Protein AF-A0A086JK14-F1 (afdb_monomer_lite)

Organism: NCBI:txid943119

Radius of gyration: 17.14 Å; chains: 1; bounding box: 28×34×57 Å

Sequence (78 aa):
MDLYRDCLIEVLKKQTQPQSKAAIVQEMSQALNRRIDLPDFTLRKLLRELAVNESGFWSFKGRVPESGDGDVPLPPVF

Secondary structure (DSSP, 8-state):
--HHHHHHHHHHHH-SS-EEHHHHHHHHHHHTTS-----HHHHHHHHHHHEEEETTEEEE-----S-------PPP--

pLDDT: mean 81.83, std 15.7, range [41.44, 93.62]

Structure (mmCIF, N/CA/C/O backbone):
data_AF-A0A086JK14-F1
#
_entry.id   AF-A0A086JK14-F1
#
loop_
_atom_site.group_PDB
_atom_site.id
_atom_site.type_symbol
_atom_site.label_atom_id
_atom_site.label_alt_id
_atom_site.label_comp_id
_atom_site.label_asym_id
_atom_site.label_entity_id
_atom_site.label_seq_id
_atom_site.pdbx_PDB_ins_code
_atom_site.Cartn_x
_atom_site.Cartn_y
_atom_site.Cartn_z
_atom_site.occupancy
_atom_site.B_iso_or_equiv
_atom_site.auth_seq_id
_atom_site.auth_comp_id
_atom_site.auth_asym_id
_atom_site.auth_atom_id
_atom_site.pdbx_PDB_model_num
ATOM 1 N N . MET A 1 1 ? -11.269 -10.388 3.872 1.00 51.00 1 MET A N 1
ATOM 2 C CA . MET A 1 1 ? -10.149 -9.746 4.606 1.00 51.00 1 MET A CA 1
ATOM 3 C C . MET A 1 1 ? -9.307 -8.890 3.650 1.00 51.00 1 MET A C 1
ATOM 5 O O . MET A 1 1 ? -8.157 -8.581 3.939 1.00 51.00 1 MET A O 1
ATOM 9 N N . ASP A 1 2 ? -9.899 -8.439 2.539 1.00 74.12 2 ASP A N 1
ATOM 10 C CA . ASP A 1 2 ? -9.142 -8.064 1.340 1.00 74.12 2 ASP A CA 1
ATOM 11 C C . ASP A 1 2 ? -9.233 -6.568 1.023 1.00 74.12 2 ASP A C 1
ATOM 13 O O . ASP A 1 2 ? -8.384 -6.049 0.320 1.00 74.12 2 ASP A O 1
ATOM 17 N N . LEU A 1 3 ? -10.135 -5.827 1.683 1.00 86.56 3 LEU A N 1
ATOM 18 C CA . LEU A 1 3 ? -10.340 -4.386 1.478 1.00 86.56 3 LEU A CA 1
ATOM 19 C C . LEU A 1 3 ? -9.037 -3.568 1.483 1.00 86.56 3 LEU A C 1
ATOM 21 O O . LEU A 1 3 ? -8.807 -2.747 0.602 1.00 86.56 3 LEU A O 1
ATOM 25 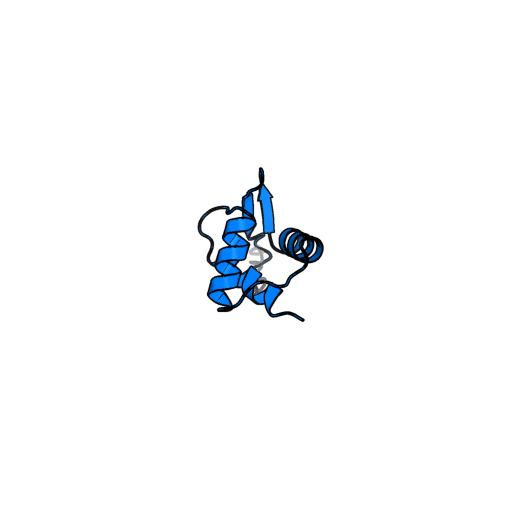N N . TYR A 1 4 ? -8.174 -3.778 2.481 1.00 88.62 4 TYR A N 1
ATOM 26 C CA . TYR A 1 4 ? -6.907 -3.048 2.576 1.00 88.62 4 TYR A CA 1
ATOM 27 C C . TYR A 1 4 ? -5.898 -3.485 1.517 1.00 88.62 4 TYR A C 1
ATOM 29 O O . TYR A 1 4 ? -5.063 -2.687 1.108 1.00 88.62 4 TYR A O 1
ATOM 37 N N . ARG A 1 5 ? -5.965 -4.745 1.087 1.00 89.31 5 ARG A N 1
ATOM 38 C CA . ARG A 1 5 ? -5.109 -5.294 0.042 1.00 89.31 5 ARG A CA 1
ATOM 39 C C . ARG A 1 5 ? -5.526 -4.746 -1.319 1.00 89.31 5 ARG A C 1
ATOM 41 O O . ARG A 1 5 ? -4.670 -4.215 -2.013 1.00 89.31 5 ARG A O 1
ATOM 48 N N . ASP A 1 6 ? -6.812 -4.810 -1.651 1.00 90.00 6 ASP A N 1
ATOM 49 C CA . ASP A 1 6 ? -7.380 -4.265 -2.887 1.00 90.00 6 ASP A CA 1
ATOM 50 C C . ASP A 1 6 ? -7.135 -2.758 -2.986 1.00 90.00 6 ASP A C 1
ATOM 52 O O . ASP A 1 6 ? -6.585 -2.282 -3.977 1.00 90.00 6 ASP A O 1
ATOM 56 N N . CYS A 1 7 ? -7.406 -2.017 -1.907 1.00 91.56 7 CYS A N 1
ATOM 57 C CA . CYS A 1 7 ? -7.113 -0.587 -1.849 1.00 91.56 7 CYS A CA 1
ATOM 58 C C . CYS A 1 7 ? -5.619 -0.293 -2.040 1.00 91.56 7 CYS A C 1
ATOM 60 O O . CYS A 1 7 ? -5.263 0.631 -2.771 1.00 91.56 7 CYS A O 1
ATOM 62 N N . LEU A 1 8 ? -4.732 -1.065 -1.402 1.00 91.25 8 LEU A N 1
ATOM 63 C CA . LEU A 1 8 ? -3.289 -0.889 -1.558 1.00 91.25 8 LEU A CA 1
ATOM 64 C C . LEU A 1 8 ? -2.848 -1.184 -2.998 1.00 91.25 8 LEU A C 1
ATOM 66 O O . LEU A 1 8 ? -2.024 -0.452 -3.533 1.00 91.25 8 LEU A O 1
ATOM 70 N N . ILE A 1 9 ? -3.414 -2.204 -3.648 1.00 91.19 9 ILE A N 1
ATOM 71 C CA . ILE A 1 9 ? -3.159 -2.498 -5.064 1.00 91.19 9 ILE A CA 1
ATOM 72 C C . ILE A 1 9 ? -3.597 -1.322 -5.939 1.00 91.19 9 ILE A C 1
ATOM 74 O O . ILE A 1 9 ? -2.824 -0.889 -6.787 1.00 91.19 9 ILE A O 1
ATOM 78 N N . GLU A 1 10 ? -4.797 -0.778 -5.737 1.00 90.88 10 GLU A N 1
ATOM 79 C CA . GLU A 1 10 ? -5.279 0.368 -6.515 1.00 90.88 10 GLU A CA 1
ATOM 80 C C . GLU A 1 10 ? -4.402 1.611 -6.344 1.00 90.88 10 GLU A C 1
ATOM 82 O O . GLU A 1 10 ? -4.061 2.255 -7.338 1.00 90.88 10 GLU A O 1
ATOM 87 N N . VAL A 1 11 ? -4.010 1.930 -5.106 1.00 91.88 11 VAL A N 1
ATOM 88 C CA . VAL A 1 11 ? -3.118 3.060 -4.800 1.00 91.88 11 VAL A CA 1
ATOM 89 C C . VAL A 1 11 ? -1.766 2.867 -5.482 1.00 91.88 11 VAL A C 1
ATOM 91 O O . VAL A 1 11 ? -1.309 3.751 -6.202 1.00 91.88 11 VAL A O 1
ATOM 94 N N . LEU A 1 12 ? -1.159 1.688 -5.330 1.00 90.56 12 LEU A N 1
ATOM 95 C CA . LEU A 1 12 ? 0.134 1.380 -5.937 1.00 90.56 12 LEU A CA 1
ATOM 96 C C . LEU A 1 12 ? 0.061 1.372 -7.478 1.00 90.56 12 LEU A C 1
ATOM 98 O O . LEU A 1 12 ? 0.991 1.830 -8.132 1.00 90.56 12 LEU A O 1
ATOM 102 N N . LYS A 1 13 ? -1.040 0.904 -8.084 1.00 89.25 13 LYS A N 1
ATOM 103 C CA . LYS A 1 13 ? -1.226 0.907 -9.551 1.00 89.25 13 LYS A CA 1
ATOM 104 C C . LYS A 1 13 ? -1.402 2.308 -10.136 1.00 89.25 13 LYS A C 1
ATOM 106 O O . LYS A 1 13 ? -0.997 2.534 -11.271 1.00 89.25 13 LYS A O 1
ATOM 111 N N . LYS A 1 14 ? -2.024 3.231 -9.397 1.00 88.56 14 LYS A N 1
ATOM 112 C CA . LYS A 1 14 ? -2.196 4.639 -9.809 1.00 88.56 14 LYS A CA 1
ATOM 113 C C . LYS A 1 14 ? -0.924 5.467 -9.626 1.00 88.56 14 LYS A C 1
ATOM 115 O O . LYS A 1 14 ? -0.840 6.598 -10.097 1.00 88.56 14 LYS A O 1
ATOM 120 N N . GLN A 1 15 ? 0.055 4.909 -8.930 1.00 86.38 15 GLN A N 1
ATOM 121 C CA . GLN A 1 15 ? 1.276 5.584 -8.557 1.00 86.38 15 GLN A CA 1
ATOM 122 C C . GLN A 1 15 ? 2.180 5.812 -9.779 1.00 86.38 15 GLN A C 1
ATOM 124 O O . GLN A 1 15 ? 2.627 4.869 -10.425 1.00 86.38 15 GLN A O 1
ATOM 129 N N . THR A 1 16 ? 2.497 7.070 -10.080 1.00 82.19 16 THR A N 1
ATOM 130 C CA . THR A 1 16 ? 3.419 7.454 -11.168 1.00 82.19 16 THR A CA 1
ATOM 131 C C . THR A 1 16 ? 4.886 7.505 -10.740 1.00 82.19 16 THR A C 1
ATOM 133 O O . THR A 1 16 ? 5.773 7.466 -11.587 1.00 82.19 16 THR A O 1
ATOM 136 N N . GLN A 1 17 ? 5.161 7.580 -9.435 1.00 87.25 17 GLN A N 1
ATOM 137 C CA . GLN A 1 17 ? 6.510 7.669 -8.867 1.00 87.25 17 GLN A CA 1
ATOM 138 C C . GLN A 1 17 ? 6.590 6.954 -7.514 1.00 87.25 17 GLN A C 1
ATOM 140 O O . GLN A 1 17 ? 5.599 6.981 -6.790 1.00 87.25 17 GLN A O 1
ATOM 145 N N . PRO A 1 18 ? 7.735 6.376 -7.104 1.00 90.56 18 PRO A N 1
ATOM 146 C CA . PRO A 1 18 ? 7.895 5.753 -5.787 1.00 90.56 18 PRO A CA 1
ATOM 147 C C . PRO A 1 18 ? 7.498 6.690 -4.631 1.00 90.56 18 PRO A C 1
ATOM 149 O O . PRO A 1 18 ? 7.818 7.878 -4.633 1.00 90.56 18 PRO A O 1
ATOM 152 N N . GLN A 1 19 ? 6.791 6.161 -3.633 1.00 92.69 19 GLN A N 1
ATOM 153 C CA . GLN A 1 19 ? 6.187 6.924 -2.538 1.00 92.69 19 GLN A CA 1
ATOM 154 C C . GLN A 1 19 ? 6.6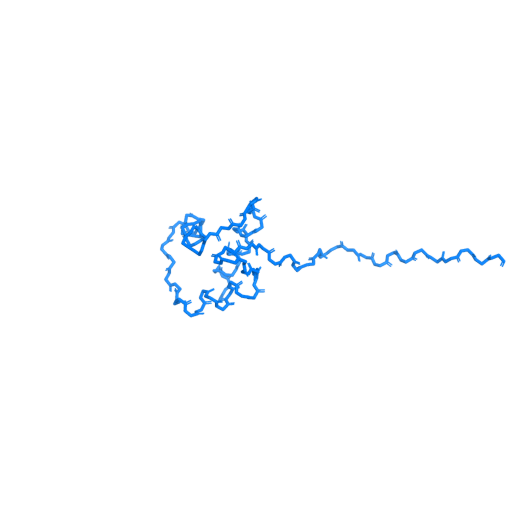16 6.349 -1.194 1.00 92.69 19 GLN A C 1
ATOM 156 O O . GLN A 1 19 ? 6.879 5.158 -1.047 1.00 92.69 19 GLN A O 1
ATOM 161 N N . SER A 1 20 ? 6.682 7.200 -0.175 1.00 93.62 20 SER A N 1
ATOM 162 C CA . SER A 1 20 ? 6.962 6.742 1.183 1.00 93.62 20 SER A CA 1
ATOM 163 C C . SER A 1 20 ? 5.773 5.960 1.753 1.00 93.62 20 SER A C 1
ATOM 165 O O . SER A 1 20 ? 4.623 6.148 1.353 1.00 93.62 20 SER A O 1
ATOM 167 N N . LYS A 1 21 ? 6.031 5.118 2.762 1.00 91.81 21 LYS A N 1
ATOM 168 C CA . LYS A 1 21 ? 4.968 4.396 3.487 1.00 91.81 21 LYS A CA 1
ATOM 169 C C . LYS A 1 21 ? 3.878 5.347 4.004 1.00 91.81 21 LYS A C 1
ATOM 171 O O . LYS A 1 21 ? 2.702 5.012 3.945 1.00 91.81 21 LYS A O 1
ATOM 176 N N . ALA A 1 22 ? 4.269 6.516 4.515 1.00 91.69 22 ALA A N 1
ATOM 177 C CA . ALA A 1 22 ? 3.336 7.508 5.044 1.00 91.69 22 ALA A CA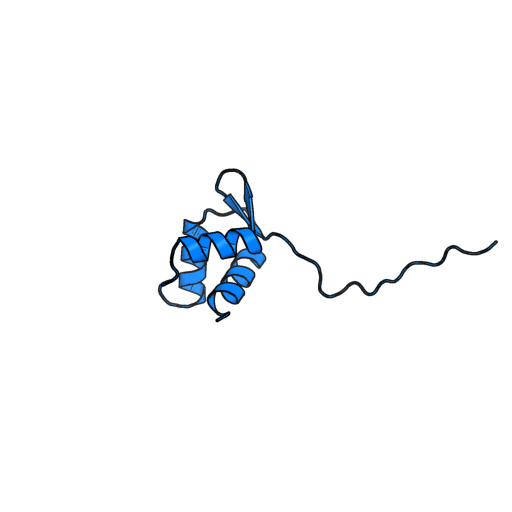 1
ATOM 178 C C . ALA A 1 22 ? 2.396 8.054 3.958 1.00 91.69 22 ALA A C 1
ATOM 180 O O . ALA A 1 22 ? 1.192 8.117 4.188 1.00 91.69 22 ALA A O 1
ATOM 181 N N . ALA A 1 23 ? 2.932 8.367 2.773 1.00 92.75 23 ALA A N 1
ATOM 182 C CA . ALA A 1 23 ? 2.130 8.825 1.641 1.00 92.75 23 ALA A CA 1
ATOM 183 C C . ALA A 1 23 ? 1.127 7.752 1.191 1.00 92.75 23 ALA A C 1
ATOM 185 O O . ALA A 1 23 ? -0.050 8.045 1.029 1.00 92.75 23 ALA A O 1
ATOM 186 N N . ILE A 1 24 ? 1.559 6.491 1.103 1.00 92.38 24 ILE A N 1
ATOM 187 C CA . ILE A 1 24 ? 0.673 5.376 0.735 1.00 92.38 24 ILE A CA 1
ATOM 188 C C . ILE A 1 24 ? -0.451 5.195 1.762 1.00 92.38 24 ILE A C 1
ATOM 190 O O . ILE A 1 24 ? -1.606 5.028 1.389 1.00 92.38 24 ILE A O 1
ATOM 194 N N . VAL A 1 25 ? -0.147 5.259 3.063 1.00 92.25 25 VAL A N 1
ATOM 195 C CA . VAL A 1 25 ? -1.172 5.157 4.119 1.00 92.25 25 VAL A CA 1
ATOM 196 C C . VAL A 1 25 ? -2.168 6.313 4.046 1.00 92.25 25 VAL A C 1
ATOM 198 O O . VAL A 1 25 ? -3.362 6.098 4.254 1.00 92.25 25 VAL A O 1
ATOM 201 N N . GLN A 1 26 ? -1.693 7.522 3.747 1.00 92.38 26 GLN A N 1
ATOM 202 C CA . GLN A 1 26 ? -2.550 8.686 3.559 1.00 92.38 26 GLN A CA 1
ATOM 203 C C . GLN A 1 26 ? -3.486 8.496 2.357 1.00 92.38 26 GLN A C 1
ATOM 205 O O . GLN A 1 26 ? -4.693 8.669 2.512 1.00 92.38 26 GLN A O 1
ATOM 210 N N . GLU A 1 27 ? -2.964 8.066 1.208 1.00 91.81 27 GLU A N 1
ATOM 211 C CA . GLU A 1 27 ? -3.758 7.768 0.008 1.00 91.81 27 GLU A CA 1
ATOM 212 C C . GLU A 1 27 ? -4.795 6.672 0.271 1.00 91.81 27 GLU A C 1
ATOM 214 O O . GLU A 1 27 ? -5.967 6.827 -0.060 1.00 91.81 27 GLU A O 1
ATOM 219 N N . MET A 1 28 ? -4.407 5.588 0.951 1.00 92.25 28 MET A N 1
ATOM 220 C CA . MET A 1 28 ? -5.347 4.537 1.351 1.00 92.25 28 MET A CA 1
ATOM 221 C C . MET A 1 28 ? -6.446 5.076 2.273 1.00 92.25 28 MET A C 1
ATOM 223 O O . MET A 1 28 ? -7.604 4.674 2.164 1.00 92.25 28 MET A O 1
ATOM 227 N N . SER A 1 29 ? -6.097 5.974 3.198 1.00 92.25 29 SER A N 1
ATOM 228 C CA . SER A 1 29 ? -7.064 6.581 4.113 1.00 92.25 29 SER A CA 1
ATOM 229 C C . SER A 1 29 ? -8.086 7.440 3.368 1.00 92.25 29 SER A C 1
ATOM 231 O O . SER A 1 29 ? -9.276 7.382 3.685 1.00 92.25 29 SER A O 1
ATOM 233 N N . GLN A 1 30 ? -7.635 8.186 2.357 1.00 92.06 30 GLN A N 1
ATOM 234 C CA . GLN A 1 30 ? -8.500 8.981 1.487 1.00 92.06 30 GLN A CA 1
ATOM 235 C C . GLN A 1 30 ? -9.380 8.091 0.603 1.00 92.06 30 GLN A C 1
ATOM 237 O O . GLN A 1 30 ? -10.590 8.292 0.553 1.00 92.06 30 GLN A O 1
ATOM 242 N N . ALA A 1 31 ? -8.803 7.062 -0.023 1.00 90.62 31 ALA A N 1
ATOM 243 C CA . ALA A 1 31 ? -9.525 6.131 -0.890 1.00 90.62 31 ALA A CA 1
ATOM 244 C C . ALA A 1 31 ? -10.634 5.369 -0.147 1.00 90.62 31 ALA A C 1
ATOM 246 O O . ALA A 1 31 ? -11.723 5.175 -0.680 1.00 90.62 31 ALA A O 1
ATOM 247 N N . LEU A 1 32 ? -10.382 4.970 1.102 1.00 90.19 32 LEU A N 1
ATOM 248 C CA . LEU A 1 32 ? -11.364 4.272 1.936 1.00 90.19 32 LEU A CA 1
ATOM 249 C C . LEU A 1 32 ? -12.272 5.219 2.734 1.00 90.19 32 LEU A C 1
ATOM 251 O O . LEU A 1 32 ? -13.117 4.738 3.491 1.00 90.19 32 LEU A O 1
ATOM 255 N N . ASN A 1 33 ? -12.070 6.537 2.609 1.00 91.25 33 ASN A N 1
ATOM 256 C CA . ASN A 1 33 ? -12.718 7.586 3.401 1.00 91.25 33 ASN A CA 1
ATOM 257 C C . ASN A 1 33 ? -12.760 7.262 4.908 1.00 91.25 33 ASN A C 1
ATOM 259 O O . ASN A 1 33 ? -13.766 7.453 5.594 1.00 91.25 33 ASN A O 1
ATOM 263 N N . ARG A 1 34 ? -11.674 6.672 5.419 1.00 89.12 34 ARG A N 1
ATOM 264 C CA . ARG A 1 34 ? -11.582 6.193 6.801 1.00 89.12 34 ARG A CA 1
ATOM 265 C C . ARG A 1 34 ? -10.137 6.084 7.250 1.00 89.12 34 ARG A C 1
ATOM 267 O O . ARG A 1 34 ? -9.216 5.987 6.441 1.00 89.12 34 ARG A O 1
ATOM 274 N N . ARG A 1 35 ? -9.930 6.005 8.562 1.00 86.56 35 ARG A N 1
ATOM 275 C CA . ARG A 1 35 ? -8.605 5.741 9.127 1.00 86.56 35 ARG A CA 1
ATOM 276 C C . ARG A 1 35 ? -8.175 4.296 8.860 1.00 86.56 35 ARG A C 1
ATOM 278 O O . ARG A 1 35 ? -8.962 3.360 9.002 1.00 86.56 35 ARG A O 1
ATOM 285 N N . ILE A 1 36 ? -6.905 4.118 8.508 1.00 87.19 36 ILE A N 1
ATOM 286 C CA . ILE A 1 36 ? -6.292 2.796 8.377 1.00 87.19 36 ILE A CA 1
ATOM 287 C C . ILE A 1 36 ? -5.982 2.257 9.774 1.00 87.19 36 ILE A C 1
ATOM 289 O O . ILE A 1 36 ? -5.016 2.680 10.403 1.00 87.19 36 ILE A O 1
ATOM 293 N N . ASP A 1 37 ? -6.800 1.318 10.246 1.00 86.88 37 ASP A N 1
ATOM 294 C CA . ASP A 1 37 ? -6.612 0.619 11.527 1.00 86.88 37 ASP A CA 1
ATOM 295 C C . ASP A 1 37 ? -5.803 -0.680 11.347 1.00 86.88 37 ASP A C 1
ATOM 297 O O . ASP A 1 37 ? -6.066 -1.717 11.948 1.00 86.88 37 ASP A O 1
ATOM 301 N N . LEU A 1 38 ? -4.849 -0.666 10.412 1.00 86.56 38 LEU A N 1
ATOM 302 C CA . LEU A 1 38 ? -4.036 -1.835 10.103 1.00 86.56 38 LEU A CA 1
ATOM 303 C C . LEU A 1 38 ? -2.762 -1.817 10.963 1.00 86.56 38 LEU A C 1
ATOM 305 O O . LEU A 1 38 ? -2.027 -0.826 10.923 1.00 86.56 38 LEU A O 1
ATOM 309 N N . PRO A 1 39 ? -2.438 -2.905 11.687 1.00 89.94 39 PRO A N 1
ATOM 310 C CA . PRO A 1 39 ? -1.182 -2.995 12.417 1.00 89.94 39 PRO A CA 1
ATOM 311 C C . PRO A 1 39 ? 0.018 -2.802 11.489 1.00 89.94 39 PRO A C 1
ATOM 313 O O . PRO A 1 39 ? 0.058 -3.334 10.376 1.00 89.94 39 PRO A O 1
ATOM 316 N N . ASP A 1 40 ? 1.039 -2.097 11.971 1.00 87.62 40 ASP A N 1
ATOM 317 C CA . ASP A 1 40 ? 2.208 -1.736 11.163 1.00 87.62 40 ASP A CA 1
ATOM 318 C C . ASP A 1 40 ? 2.955 -2.967 10.607 1.00 87.62 40 ASP A C 1
ATOM 320 O O . ASP A 1 40 ? 3.448 -2.948 9.478 1.00 87.62 40 ASP A O 1
ATOM 324 N N . PHE A 1 41 ? 2.988 -4.074 11.359 1.00 90.31 41 PHE A N 1
ATOM 325 C CA . PHE A 1 41 ? 3.541 -5.344 10.878 1.00 90.31 41 PHE A CA 1
ATOM 326 C C . PHE A 1 41 ? 2.757 -5.904 9.680 1.00 90.31 41 PHE A C 1
ATOM 328 O O . PHE A 1 41 ? 3.365 -6.315 8.690 1.00 90.31 41 PHE A O 1
ATOM 335 N N . THR A 1 42 ? 1.423 -5.870 9.738 1.00 90.25 42 THR A N 1
ATOM 336 C CA . THR A 1 42 ? 0.539 -6.333 8.659 1.00 90.25 42 THR A CA 1
ATOM 337 C C . THR A 1 42 ? 0.678 -5.449 7.423 1.00 90.25 42 THR A C 1
ATOM 339 O O . THR A 1 42 ? 0.823 -5.968 6.319 1.00 90.25 42 THR A O 1
ATOM 342 N N . LEU A 1 43 ? 0.742 -4.123 7.598 1.00 89.75 43 LEU A N 1
ATOM 343 C CA . LEU A 1 43 ? 0.979 -3.186 6.496 1.00 89.75 43 LEU A CA 1
ATOM 344 C C . LEU A 1 43 ? 2.324 -3.451 5.814 1.00 89.75 43 LEU A C 1
ATOM 346 O O . LEU A 1 43 ? 2.397 -3.559 4.594 1.00 89.75 43 LEU A O 1
ATOM 350 N N . ARG A 1 44 ? 3.398 -3.601 6.601 1.00 91.06 44 ARG A N 1
ATOM 351 C CA . ARG A 1 44 ? 4.734 -3.917 6.074 1.00 91.06 44 ARG A CA 1
ATOM 352 C C . ARG A 1 44 ? 4.793 -5.276 5.391 1.00 91.06 44 ARG A C 1
ATOM 354 O O . ARG A 1 44 ? 5.650 -5.471 4.530 1.00 91.06 44 ARG A O 1
ATOM 361 N N . LYS A 1 45 ? 3.963 -6.235 5.801 1.00 91.44 45 LYS A N 1
ATOM 362 C CA . LYS A 1 45 ? 3.847 -7.525 5.119 1.00 91.44 45 LYS A CA 1
ATOM 363 C C . LYS A 1 45 ? 3.205 -7.332 3.742 1.00 91.44 45 LYS A C 1
ATOM 365 O O . LYS A 1 45 ? 3.849 -7.659 2.752 1.00 91.44 45 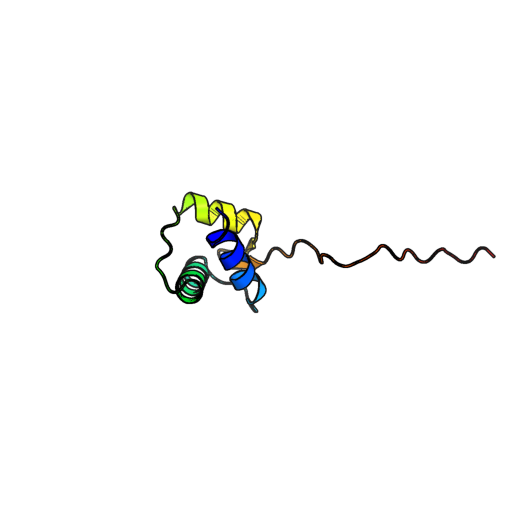LYS A O 1
ATOM 370 N N . LEU A 1 46 ? 2.042 -6.680 3.680 1.00 90.69 46 LEU A N 1
ATOM 371 C CA . LEU A 1 46 ? 1.338 -6.395 2.424 1.00 90.69 46 LEU A CA 1
ATOM 372 C C . LEU A 1 46 ? 2.186 -5.573 1.445 1.00 90.69 46 LEU A C 1
ATOM 374 O O . LEU A 1 46 ? 2.264 -5.905 0.266 1.00 90.69 46 LEU A O 1
ATOM 378 N N . LEU A 1 47 ? 2.878 -4.542 1.938 1.00 91.12 47 LEU A N 1
ATOM 379 C CA . LEU A 1 47 ? 3.798 -3.743 1.130 1.00 91.12 47 LEU A CA 1
ATOM 380 C C . LEU A 1 47 ? 4.925 -4.594 0.540 1.00 91.12 47 LEU A C 1
ATOM 382 O O . LEU A 1 47 ? 5.242 -4.439 -0.626 1.00 91.12 47 LEU A O 1
ATOM 386 N N . ARG A 1 48 ? 5.505 -5.538 1.290 1.00 91.81 48 ARG A N 1
ATOM 387 C CA . ARG A 1 48 ? 6.543 -6.440 0.751 1.00 91.81 48 ARG A CA 1
ATOM 388 C C . ARG A 1 48 ? 6.001 -7.464 -0.248 1.00 91.81 48 ARG A C 1
ATOM 390 O O . ARG A 1 48 ? 6.748 -7.940 -1.104 1.00 91.81 48 ARG A O 1
ATOM 397 N N . GLU A 1 49 ? 4.727 -7.821 -0.131 1.00 91.69 49 GLU A N 1
ATOM 398 C CA . GLU A 1 49 ? 4.056 -8.731 -1.062 1.00 91.69 49 GLU A CA 1
ATOM 399 C C . GLU A 1 49 ? 3.713 -8.040 -2.393 1.00 91.69 49 GLU A C 1
ATOM 401 O O . GLU A 1 49 ? 3.892 -8.647 -3.449 1.00 91.69 49 GLU A O 1
ATOM 406 N N . LEU A 1 50 ? 3.268 -6.778 -2.346 1.00 90.06 50 LEU A N 1
ATOM 407 C CA . LEU A 1 50 ? 2.690 -6.041 -3.481 1.00 90.06 50 LEU A CA 1
ATOM 408 C C . LEU A 1 50 ? 3.583 -4.936 -4.059 1.00 90.06 50 LEU A C 1
ATOM 410 O O . LEU A 1 50 ? 3.327 -4.446 -5.157 1.00 90.06 50 LEU A O 1
ATOM 414 N N . ALA A 1 51 ? 4.611 -4.518 -3.329 1.00 91.69 51 ALA A N 1
ATOM 415 C CA . ALA A 1 51 ? 5.508 -3.435 -3.697 1.00 91.69 51 ALA A CA 1
ATOM 416 C C . ALA A 1 51 ? 6.977 -3.836 -3.506 1.00 91.69 51 ALA A C 1
ATOM 418 O O . ALA A 1 51 ? 7.329 -4.766 -2.774 1.00 91.69 51 ALA A O 1
ATOM 419 N N . VAL A 1 52 ? 7.845 -3.139 -4.225 1.00 91.25 52 VAL A N 1
ATOM 420 C CA . VAL A 1 52 ? 9.297 -3.174 -4.048 1.00 91.25 52 VAL A CA 1
ATOM 421 C C . VAL A 1 52 ? 9.708 -1.959 -3.232 1.00 91.25 52 VAL A C 1
ATOM 423 O O . VAL A 1 52 ? 9.119 -0.891 -3.376 1.00 91.25 52 VAL A O 1
ATOM 426 N N . ASN A 1 53 ? 10.674 -2.143 -2.330 1.00 92.62 53 ASN A N 1
ATOM 427 C CA . ASN A 1 53 ? 11.222 -1.058 -1.529 1.00 92.62 53 ASN A CA 1
ATOM 428 C C . ASN A 1 53 ? 12.620 -0.698 -2.023 1.00 92.62 53 ASN A C 1
ATOM 430 O O . ASN A 1 53 ? 13.524 -1.526 -1.948 1.00 92.62 53 ASN A O 1
ATOM 434 N N . GLU A 1 54 ? 12.789 0.543 -2.463 1.00 89.75 54 GLU A N 1
ATOM 435 C CA . GLU A 1 54 ? 14.069 1.113 -2.867 1.00 89.75 54 GLU A CA 1
ATOM 436 C C . GLU A 1 54 ? 14.343 2.341 -2.001 1.00 89.75 54 GLU A C 1
ATOM 438 O O . GLU A 1 54 ? 13.622 3.337 -2.055 1.00 89.75 54 GLU A O 1
ATOM 443 N N . SER A 1 55 ? 15.359 2.258 -1.138 1.00 88.75 55 SER A N 1
ATOM 444 C CA . SER A 1 55 ? 15.791 3.371 -0.276 1.00 88.75 55 SER A CA 1
ATOM 445 C C . SER A 1 55 ? 14.671 3.996 0.576 1.00 88.75 55 SER A C 1
ATOM 447 O O . SER A 1 55 ? 14.648 5.202 0.804 1.00 88.75 55 SER A O 1
ATOM 449 N N . GLY A 1 56 ? 13.717 3.185 1.052 1.00 87.62 56 GLY A N 1
ATOM 450 C CA . GLY A 1 56 ? 12.582 3.665 1.853 1.00 87.62 56 GLY A CA 1
ATOM 451 C C . GLY A 1 56 ? 11.364 4.128 1.044 1.00 87.62 56 GLY A C 1
ATOM 452 O O . GLY A 1 56 ? 10.320 4.411 1.639 1.00 87.62 56 GLY A O 1
ATOM 453 N N . PHE A 1 57 ? 11.447 4.115 -0.286 1.00 91.56 57 PHE A N 1
ATOM 454 C CA . PHE A 1 57 ? 10.327 4.363 -1.188 1.00 91.56 57 PHE A CA 1
ATOM 455 C C . PHE A 1 57 ? 9.744 3.051 -1.694 1.00 91.56 57 PHE A C 1
ATOM 457 O O . PHE A 1 57 ? 10.464 2.091 -1.941 1.00 91.56 57 PHE A O 1
ATOM 464 N N . TRP A 1 58 ? 8.426 3.003 -1.812 1.00 93.44 58 TRP A N 1
ATOM 465 C CA . TRP A 1 58 ? 7.677 1.850 -2.275 1.00 93.44 58 TRP A CA 1
ATOM 466 C C . TRP A 1 58 ? 7.097 2.145 -3.649 1.00 93.44 58 TRP A C 1
ATOM 468 O O . TRP A 1 58 ? 6.514 3.209 -3.870 1.00 93.44 58 TRP A O 1
ATOM 478 N N . SER A 1 59 ? 7.255 1.199 -4.559 1.00 89.94 59 SER A N 1
ATOM 479 C CA . SER A 1 59 ? 6.691 1.235 -5.905 1.00 89.94 59 SER A CA 1
ATOM 480 C C . SER A 1 59 ? 5.998 -0.088 -6.197 1.00 89.94 59 SER A C 1
ATOM 482 O O . SER A 1 59 ? 6.365 -1.129 -5.644 1.00 89.94 59 SER A O 1
ATOM 484 N N . PHE A 1 60 ? 4.953 -0.056 -7.025 1.00 89.62 60 PHE A N 1
ATOM 485 C CA . PHE A 1 60 ? 4.181 -1.253 -7.330 1.00 89.62 60 PHE A CA 1
ATOM 486 C C . PHE A 1 60 ? 5.085 -2.340 -7.907 1.00 89.62 60 PHE A C 1
ATOM 488 O O . PHE A 1 60 ? 5.744 -2.161 -8.932 1.00 89.62 60 PHE A O 1
ATOM 495 N N . LYS A 1 61 ? 5.095 -3.498 -7.248 1.00 83.19 61 LYS A N 1
ATOM 496 C CA . LYS A 1 61 ? 5.759 -4.692 -7.746 1.00 83.19 61 LYS A CA 1
ATOM 497 C C . LYS A 1 61 ? 4.816 -5.253 -8.785 1.00 83.19 61 LYS A C 1
ATOM 499 O O . LYS A 1 61 ? 3.942 -6.046 -8.452 1.00 83.19 61 LYS A O 1
ATOM 504 N N . GLY A 1 62 ? 4.945 -4.773 -10.019 1.00 70.50 62 GLY A N 1
ATOM 505 C CA . GLY A 1 62 ? 4.145 -5.234 -11.144 1.00 70.50 62 GLY A CA 1
ATOM 506 C C . GLY A 1 62 ? 4.218 -6.754 -11.245 1.00 70.50 62 GLY A C 1
ATOM 507 O O . GLY A 1 62 ? 5.162 -7.300 -11.809 1.00 70.50 62 GLY A O 1
ATOM 508 N N . ARG A 1 63 ? 3.242 -7.457 -10.667 1.00 48.38 63 ARG A N 1
ATOM 509 C CA . ARG A 1 63 ? 3.061 -8.886 -10.874 1.00 48.38 63 ARG A CA 1
ATOM 510 C C . ARG A 1 63 ? 1.935 -9.053 -11.885 1.00 48.38 63 ARG A C 1
ATOM 512 O O . ARG A 1 63 ? 0.775 -9.113 -11.511 1.00 48.38 63 ARG A O 1
AT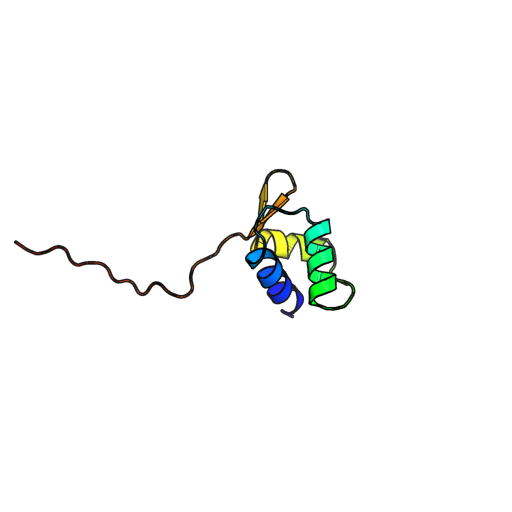OM 519 N N . VAL A 1 64 ? 2.403 -9.140 -13.130 1.00 45.53 64 VAL A N 1
ATOM 520 C CA . VAL A 1 64 ? 1.880 -9.856 -14.301 1.00 45.53 64 VAL A CA 1
ATOM 521 C C . VAL A 1 64 ? 0.570 -9.326 -14.917 1.00 45.53 64 VAL A C 1
ATOM 523 O O . VAL A 1 64 ? -0.440 -9.229 -14.227 1.00 45.53 64 VAL A O 1
ATOM 526 N N . PRO A 1 65 ? 0.557 -9.008 -16.227 1.00 41.44 65 PRO A N 1
ATOM 527 C CA . PRO A 1 65 ? -0.687 -8.833 -16.969 1.00 41.44 65 PRO A CA 1
ATOM 528 C C . PRO A 1 65 ? -1.503 -10.129 -16.903 1.00 41.44 65 PRO A C 1
ATOM 530 O O . PRO A 1 65 ? -1.038 -11.173 -17.346 1.00 41.44 65 PRO A O 1
ATOM 533 N N . GLU A 1 66 ? -2.743 -10.072 -16.421 1.00 46.50 66 GLU A N 1
ATOM 534 C CA . GLU A 1 66 ? -3.721 -11.164 -16.581 1.00 46.50 66 GLU A CA 1
ATOM 535 C C . GLU A 1 66 ? -4.207 -11.326 -18.038 1.00 46.50 66 GLU A C 1
ATOM 537 O O . GLU A 1 66 ? -5.312 -11.790 -18.291 1.00 46.50 66 GLU A O 1
ATOM 542 N N . SER A 1 67 ? -3.416 -10.944 -19.042 1.00 46.78 67 SER A N 1
ATOM 543 C CA . SER A 1 67 ? -3.742 -11.163 -20.453 1.00 46.78 67 SER A CA 1
ATOM 544 C C . SER A 1 67 ? -2.473 -11.139 -21.291 1.00 46.78 67 SER A C 1
ATOM 546 O O . SER A 1 67 ? -1.844 -10.104 -21.492 1.00 46.78 67 SER A O 1
ATOM 548 N N . GLY A 1 68 ? -2.11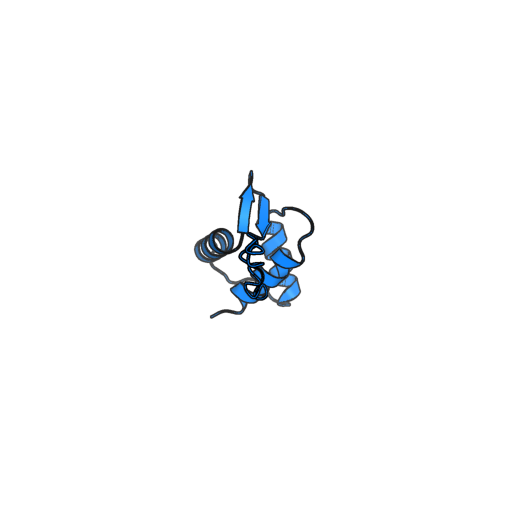1 -12.323 -21.750 1.00 41.59 68 GLY A N 1
ATOM 549 C CA . GLY A 1 68 ? -1.008 -12.620 -22.642 1.00 41.59 68 GLY A CA 1
ATOM 550 C C . GLY A 1 68 ? -1.098 -14.104 -22.930 1.00 41.59 68 GLY A C 1
ATOM 551 O O . GLY A 1 68 ? -0.249 -14.873 -22.490 1.00 41.59 68 GLY A O 1
ATOM 552 N N . ASP A 1 69 ? -2.220 -14.493 -23.539 1.00 44.97 69 ASP A N 1
ATOM 553 C CA . ASP A 1 69 ? -2.361 -15.759 -24.245 1.00 44.97 69 ASP A CA 1
ATOM 554 C C . ASP A 1 69 ? -1.057 -16.029 -25.006 1.00 44.97 69 ASP A C 1
ATOM 556 O O . ASP A 1 69 ? -0.504 -15.132 -25.651 1.00 44.97 69 ASP A O 1
ATOM 560 N N . GLY A 1 70 ? -0.499 -17.218 -24.808 1.00 48.12 70 GLY A N 1
ATOM 561 C CA . GLY A 1 70 ? 0.758 -17.606 -25.419 1.00 48.12 70 GLY A CA 1
ATOM 562 C C . GLY A 1 70 ? 0.594 -17.774 -26.922 1.00 48.12 70 GLY A C 1
ATOM 563 O O . GLY A 1 70 ? 0.465 -18.900 -27.385 1.00 48.12 70 GLY A O 1
ATOM 564 N N . ASP A 1 71 ? 0.669 -16.688 -27.686 1.00 51.75 71 ASP A N 1
ATOM 565 C CA . ASP A 1 71 ? 0.939 -16.766 -29.119 1.00 51.75 71 ASP A CA 1
ATOM 566 C C . ASP A 1 71 ? 2.453 -16.912 -29.301 1.00 51.75 71 ASP A C 1
ATOM 568 O O . ASP A 1 71 ? 3.224 -15.952 -29.355 1.00 51.75 71 ASP A O 1
ATOM 572 N N . VAL A 1 72 ? 2.901 -18.164 -29.263 1.00 62.91 72 VAL A N 1
ATOM 573 C CA . VAL A 1 72 ? 4.241 -18.549 -29.703 1.00 62.91 72 VAL A CA 1
ATOM 574 C C . VAL A 1 72 ? 4.181 -18.595 -31.232 1.00 62.91 72 VAL A C 1
ATOM 576 O O . VAL A 1 72 ? 3.499 -19.478 -31.759 1.00 62.91 72 VAL A O 1
ATOM 579 N N . PRO A 1 73 ? 4.870 -17.715 -31.983 1.00 55.00 73 PRO A N 1
ATOM 580 C CA . PRO A 1 73 ? 4.941 -17.888 -33.424 1.00 55.00 73 PRO A CA 1
ATOM 581 C C . PRO A 1 73 ? 5.764 -19.151 -33.704 1.00 55.00 73 PRO A C 1
ATOM 583 O O . PRO A 1 73 ? 6.956 -19.215 -33.392 1.00 55.00 73 PRO A O 1
ATOM 586 N N . LEU A 1 74 ? 5.119 -20.179 -34.266 1.00 69.69 74 LEU A N 1
ATOM 587 C CA . LEU A 1 74 ? 5.816 -21.339 -34.822 1.00 69.69 74 LEU A CA 1
ATOM 588 C C . LEU A 1 74 ? 6.848 -20.850 -35.854 1.00 69.69 74 LEU A C 1
ATOM 590 O O . LEU A 1 74 ? 6.498 -20.030 -36.709 1.00 69.69 74 LEU A O 1
ATOM 594 N N . PRO A 1 75 ? 8.098 -21.346 -35.833 1.00 69.19 75 PRO A N 1
ATOM 595 C CA . PRO A 1 75 ? 9.031 -21.043 -36.906 1.00 69.19 75 PRO A CA 1
ATOM 596 C C . PRO A 1 75 ? 8.510 -21.653 -38.219 1.00 69.19 75 PRO A C 1
ATOM 598 O O . PRO A 1 75 ? 7.989 -22.774 -38.202 1.00 69.19 75 PRO A O 1
ATOM 601 N N . PRO A 1 76 ? 8.648 -20.961 -39.365 1.00 67.00 76 PRO A N 1
ATOM 602 C CA . PRO A 1 76 ? 8.350 -21.571 -40.648 1.00 67.00 76 PRO A CA 1
ATOM 603 C C . PRO A 1 76 ? 9.337 -22.718 -40.875 1.00 67.00 76 PRO A C 1
ATOM 605 O O . PRO A 1 76 ? 10.552 -22.517 -40.905 1.00 67.00 76 PRO A O 1
ATOM 608 N N . VAL A 1 77 ? 8.798 -23.928 -41.006 1.00 65.38 77 VAL A N 1
ATOM 609 C CA . VAL A 1 77 ? 9.535 -25.075 -41.531 1.00 65.38 77 VAL A CA 1
ATOM 610 C C . VAL A 1 77 ? 9.774 -24.788 -43.013 1.00 65.38 77 VAL A C 1
ATOM 612 O O . VAL A 1 77 ? 8.820 -24.759 -43.790 1.00 65.38 77 VAL A O 1
ATOM 615 N N . PHE A 1 78 ? 11.029 -24.530 -43.375 1.00 65.31 78 PHE A N 1
ATOM 616 C CA . PHE A 1 78 ? 11.526 -24.603 -44.748 1.00 65.31 78 PHE A CA 1
ATOM 617 C C . PHE A 1 78 ? 12.409 -25.838 -44.886 1.00 65.31 78 PHE A C 1
ATOM 619 O O . PHE A 1 78 ? 13.196 -26.097 -43.945 1.00 65.31 78 PHE A O 1
#

Foldseek 3Di:
DCLLLVLLLVLQVVDPDWAAPVVSQVSSCVVVVHHDPDPPVRSVVSQVVQWDDDPRTTHGPDDDDPDDPDPDPDPDDD